Protein AF-A0A949F6E2-F1 (afdb_monomer_lite)

Structure (mmCIF, N/CA/C/O backbone):
data_AF-A0A949F6E2-F1
#
_entry.id   AF-A0A949F6E2-F1
#
loop_
_atom_site.group_PDB
_atom_site.id
_atom_site.type_symbol
_atom_site.label_atom_id
_atom_site.label_alt_id
_atom_site.label_comp_id
_atom_site.label_asym_id
_atom_site.label_entity_id
_atom_site.label_seq_id
_atom_site.pdbx_PDB_ins_code
_atom_site.Cartn_x
_atom_site.Cartn_y
_atom_site.Cartn_z
_atom_site.occupancy
_atom_site.B_iso_or_equiv
_atom_site.auth_seq_id
_atom_site.auth_comp_id
_atom_site.auth_asym_id
_atom_site.auth_atom_id
_atom_site.pdbx_PDB_model_num
ATOM 1 N N . MET A 1 1 ? -50.231 16.806 14.242 1.00 43.41 1 MET A N 1
ATOM 2 C CA . MET A 1 1 ? -48.819 17.266 14.271 1.00 43.41 1 MET A CA 1
ATOM 3 C C . MET A 1 1 ? -48.000 16.486 13.241 1.00 43.41 1 MET A C 1
ATOM 5 O O . MET A 1 1 ? -47.723 15.312 13.447 1.00 43.41 1 MET A O 1
ATOM 9 N N . ARG A 1 2 ? -47.668 17.098 12.096 1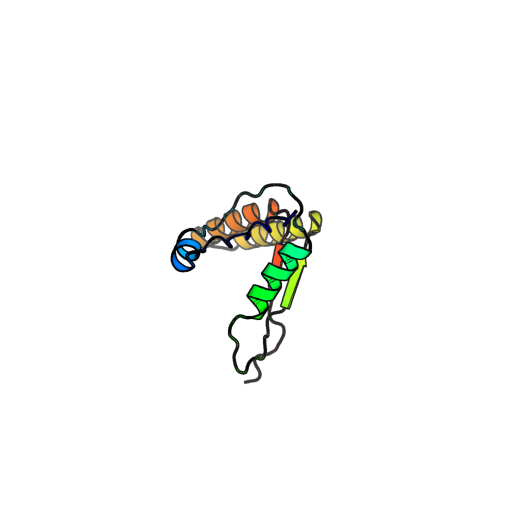.00 42.12 2 ARG A N 1
ATOM 10 C CA . ARG A 1 2 ? -46.872 16.475 11.020 1.00 42.12 2 ARG A CA 1
ATOM 11 C C . ARG A 1 2 ? -45.382 16.599 11.366 1.00 42.12 2 ARG A C 1
ATOM 13 O O . ARG A 1 2 ? -44.860 17.710 11.405 1.00 42.12 2 ARG A O 1
ATOM 20 N N . LYS A 1 3 ? -44.70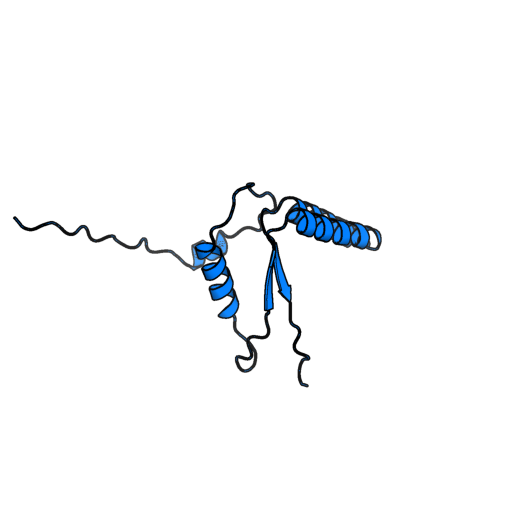0 15.479 11.633 1.00 48.75 3 LYS A N 1
ATOM 21 C CA . LYS A 1 3 ? -43.240 15.449 11.830 1.00 48.75 3 LYS A CA 1
ATOM 22 C C . LYS A 1 3 ? -42.562 15.877 10.521 1.00 48.75 3 LYS A C 1
ATOM 24 O O . LYS A 1 3 ? -42.714 15.207 9.504 1.00 48.75 3 LYS A O 1
ATOM 29 N N . LYS A 1 4 ? -41.842 17.005 10.532 1.00 47.41 4 LYS A N 1
ATOM 30 C CA . LYS A 1 4 ? -40.995 17.446 9.414 1.00 47.41 4 LYS A CA 1
ATOM 31 C C . LYS A 1 4 ? -39.827 16.464 9.282 1.00 47.41 4 LYS A C 1
ATOM 33 O O . LYS A 1 4 ? -38.881 16.519 10.059 1.00 47.41 4 LYS A O 1
ATOM 38 N N . THR A 1 5 ? -39.896 15.556 8.316 1.00 48.56 5 THR A N 1
ATOM 39 C CA . THR A 1 5 ? -38.756 14.728 7.907 1.00 48.56 5 THR A CA 1
ATOM 40 C C . THR A 1 5 ? -37.741 15.631 7.209 1.00 48.56 5 THR A C 1
ATOM 42 O O . THR A 1 5 ? -37.955 16.046 6.068 1.00 48.56 5 THR A O 1
ATOM 45 N N . GLY A 1 6 ? -36.660 15.991 7.903 1.00 48.28 6 GLY A N 1
ATOM 46 C CA . GLY A 1 6 ? -35.538 16.702 7.299 1.00 48.28 6 GLY A CA 1
ATOM 47 C C . GLY A 1 6 ? -34.939 15.850 6.183 1.00 48.28 6 GLY A C 1
ATOM 48 O O . GLY A 1 6 ? -34.381 14.789 6.446 1.00 48.28 6 GLY A O 1
ATOM 49 N N . LYS A 1 7 ? -35.080 16.291 4.928 1.00 53.41 7 LYS A N 1
ATOM 50 C CA . LYS A 1 7 ? -34.367 15.702 3.790 1.00 53.41 7 LYS A CA 1
ATOM 51 C C . LYS A 1 7 ? -32.870 15.890 4.033 1.00 53.41 7 LYS A C 1
ATOM 53 O O . LYS A 1 7 ? -32.366 17.002 3.911 1.00 53.41 7 LYS A O 1
ATOM 58 N N . THR A 1 8 ? -32.159 14.816 4.366 1.00 51.72 8 THR A N 1
ATOM 59 C CA . THR A 1 8 ? -30.695 14.790 4.327 1.00 51.72 8 THR A CA 1
ATOM 60 C C . THR A 1 8 ? -30.272 14.949 2.869 1.00 51.72 8 THR A C 1
ATOM 62 O O . THR A 1 8 ? -30.320 14.002 2.087 1.00 51.72 8 THR A O 1
ATOM 65 N N . THR A 1 9 ? -29.925 16.166 2.459 1.00 57.06 9 THR A N 1
ATOM 66 C CA . THR A 1 9 ? -29.389 16.430 1.125 1.00 57.06 9 THR A CA 1
ATOM 67 C C . THR A 1 9 ? -27.994 15.821 1.034 1.00 57.06 9 THR A C 1
ATOM 69 O O . THR A 1 9 ? -27.051 16.267 1.687 1.00 57.06 9 THR A O 1
ATOM 72 N N . ALA A 1 10 ? -27.855 14.758 0.240 1.00 64.31 10 ALA A N 1
ATOM 73 C CA . ALA A 1 10 ? -26.553 14.193 -0.081 1.00 64.31 10 ALA A CA 1
ATOM 74 C C . ALA A 1 10 ? -25.691 15.283 -0.738 1.00 64.31 10 ALA A C 1
ATOM 76 O O . ALA A 1 10 ? -26.067 15.868 -1.756 1.00 64.31 10 ALA A O 1
ATOM 77 N N . LYS A 1 11 ? -24.544 15.591 -0.130 1.00 72.38 11 LYS A N 1
ATOM 78 C CA . LYS A 1 11 ? -23.601 16.587 -0.643 1.00 72.38 11 LYS A CA 1
ATOM 79 C C . LYS A 1 11 ? -23.117 16.125 -2.022 1.00 72.38 11 LYS A C 1
ATOM 81 O O . LYS A 1 11 ? -22.501 15.067 -2.125 1.00 72.38 11 LYS A O 1
ATOM 86 N N . LYS A 1 12 ? -23.398 16.897 -3.077 1.00 79.62 12 LYS A N 1
ATOM 87 C CA . LYS A 1 12 ? -22.938 16.595 -4.441 1.00 79.62 12 LYS A CA 1
ATOM 88 C C . LYS A 1 12 ? -21.405 16.622 -4.461 1.00 79.62 12 LYS A C 1
ATOM 90 O O . LYS A 1 12 ? -20.803 17.669 -4.228 1.00 79.62 12 LYS A O 1
ATOM 95 N N . VAL A 1 13 ? -20.779 15.467 -4.681 1.00 85.75 13 VAL A N 1
ATOM 96 C CA . VAL A 1 13 ? -19.321 15.339 -4.807 1.00 85.75 13 VAL A CA 1
ATOM 97 C C . VAL A 1 13 ? -18.952 15.505 -6.275 1.00 85.75 13 VAL A C 1
ATOM 99 O O . VAL A 1 13 ? -19.443 14.771 -7.127 1.00 85.75 13 VAL A O 1
ATOM 102 N N . ASP A 1 14 ? -18.087 16.470 -6.570 1.00 94.50 14 ASP A N 1
ATOM 103 C CA . ASP A 1 14 ? -17.446 16.583 -7.879 1.00 94.50 14 ASP A CA 1
ATOM 104 C C . ASP A 1 14 ? -16.312 15.552 -7.968 1.00 94.50 14 ASP A C 1
ATOM 106 O O . ASP A 1 14 ? -15.292 15.664 -7.277 1.00 94.50 14 ASP A O 1
ATOM 110 N N . LEU A 1 15 ? -16.514 14.534 -8.807 1.00 94.50 15 LEU A N 1
ATOM 111 C CA . LEU A 1 15 ? -15.574 13.432 -8.986 1.00 94.50 15 LEU A CA 1
ATOM 112 C C . LEU A 1 15 ? -14.229 13.902 -9.553 1.00 94.50 15 LEU A C 1
ATOM 114 O O . LEU A 1 15 ? -13.180 13.462 -9.081 1.00 94.50 15 LEU A O 1
ATOM 118 N N . LEU A 1 16 ? -14.234 14.818 -10.526 1.00 96.62 16 LEU A N 1
ATOM 119 C CA . LEU A 1 16 ? -13.000 15.291 -11.151 1.00 96.62 16 LEU A CA 1
ATOM 120 C C . LEU A 1 16 ? -12.161 16.084 -10.147 1.00 96.62 16 LEU A C 1
ATOM 122 O O . LEU A 1 16 ? -10.945 15.890 -10.048 1.00 96.62 16 LEU A O 1
ATOM 126 N N . LYS A 1 17 ? -12.815 16.934 -9.351 1.00 96.19 17 LYS A N 1
ATOM 127 C CA . LYS A 1 17 ? -12.161 17.661 -8.257 1.00 96.19 17 LYS A CA 1
ATOM 128 C C . LYS A 1 17 ? -11.605 16.713 -7.192 1.00 96.19 17 LYS A C 1
ATOM 130 O O . LYS A 1 17 ? -10.493 16.930 -6.712 1.00 96.19 17 LYS A O 1
ATOM 135 N N . LEU A 1 18 ? -12.343 15.659 -6.835 1.00 95.38 18 LEU A N 1
ATOM 136 C CA . LEU A 1 18 ? -11.889 14.653 -5.870 1.00 95.38 18 LEU A CA 1
ATOM 137 C C . LEU A 1 18 ? -10.605 13.956 -6.342 1.00 95.38 18 LEU A C 1
ATOM 139 O O . LEU A 1 18 ? -9.644 13.869 -5.577 1.00 95.38 18 LEU A O 1
ATOM 143 N N . ILE A 1 19 ? -10.569 13.515 -7.604 1.00 95.88 19 ILE A N 1
ATOM 144 C CA . ILE A 1 19 ? -9.404 12.842 -8.194 1.00 95.88 19 ILE A CA 1
ATOM 145 C C . ILE A 1 19 ? -8.189 13.779 -8.216 1.00 95.88 19 ILE A C 1
ATOM 147 O O . ILE A 1 19 ? -7.110 13.382 -7.772 1.00 95.88 19 ILE A O 1
ATOM 151 N N . LYS A 1 20 ? -8.361 15.035 -8.657 1.00 96.44 20 LYS A N 1
ATOM 152 C CA . LYS A 1 20 ? -7.276 16.036 -8.715 1.00 96.44 20 LYS A CA 1
ATOM 153 C C . LYS A 1 20 ? -6.692 16.377 -7.342 1.00 96.44 20 LYS A C 1
ATOM 155 O O . LYS A 1 20 ? -5.501 16.652 -7.234 1.00 96.44 20 LYS A O 1
ATOM 160 N N . ASN A 1 21 ? -7.509 16.335 -6.291 1.00 97.00 21 ASN A N 1
ATOM 161 C CA . ASN A 1 21 ? -7.070 16.655 -4.933 1.00 97.00 21 ASN A CA 1
ATOM 162 C C . ASN A 1 21 ? -6.349 15.496 -4.222 1.00 97.00 21 ASN A C 1
ATOM 164 O O . ASN A 1 21 ? -5.766 15.709 -3.156 1.00 97.00 21 ASN A O 1
ATOM 168 N N . ARG A 1 22 ? -6.362 14.271 -4.768 1.00 96.81 22 ARG A N 1
ATOM 169 C CA . ARG A 1 22 ? -5.680 13.124 -4.154 1.00 96.81 22 ARG A CA 1
ATOM 170 C C . ARG A 1 22 ? -4.163 13.327 -4.181 1.00 96.81 22 ARG A C 1
ATOM 172 O O . ARG A 1 22 ? -3.564 13.552 -5.229 1.00 96.81 22 ARG A O 1
ATOM 179 N N . ARG A 1 23 ? -3.513 13.151 -3.030 1.00 96.50 23 ARG A N 1
ATOM 180 C CA . ARG A 1 23 ? -2.049 13.186 -2.895 1.00 96.50 23 ARG A CA 1
ATOM 181 C C . ARG A 1 23 ? -1.521 11.851 -2.389 1.00 96.50 23 ARG A C 1
ATOM 183 O O . ARG A 1 23 ? -2.214 11.123 -1.685 1.00 96.50 23 ARG A O 1
ATOM 190 N N . THR A 1 24 ? -0.278 11.538 -2.742 1.00 94.75 24 THR A N 1
ATOM 191 C CA . THR A 1 24 ? 0.462 10.443 -2.106 1.00 94.75 24 THR A CA 1
ATOM 192 C C . THR A 1 24 ? 0.894 10.898 -0.717 1.00 94.75 24 THR A C 1
ATOM 194 O O . THR A 1 24 ? 1.701 11.821 -0.591 1.00 94.75 24 THR A O 1
ATOM 197 N N . ILE A 1 25 ? 0.340 10.266 0.314 1.00 94.00 25 ILE A N 1
ATOM 198 C CA . ILE A 1 25 ? 0.645 10.542 1.720 1.00 94.00 25 ILE A CA 1
ATOM 199 C C . ILE A 1 25 ? 1.786 9.627 2.173 1.00 94.00 25 ILE A C 1
ATOM 201 O O . ILE A 1 25 ? 1.849 8.473 1.765 1.00 94.00 25 ILE A O 1
ATOM 205 N N . ARG A 1 26 ? 2.718 10.158 2.975 1.00 92.75 26 ARG A N 1
ATOM 206 C CA . ARG A 1 26 ? 3.895 9.418 3.480 1.00 92.75 26 ARG A CA 1
ATOM 207 C C . ARG A 1 26 ? 4.094 9.503 4.995 1.00 92.75 26 ARG A C 1
ATOM 209 O O . ARG A 1 26 ? 5.046 8.951 5.529 1.00 92.75 26 ARG A O 1
ATOM 216 N N . LYS A 1 27 ? 3.204 10.219 5.681 1.00 92.56 27 LYS A N 1
ATOM 217 C CA . LYS A 1 27 ? 3.155 10.339 7.139 1.00 92.56 27 LYS A CA 1
ATOM 218 C C . LYS A 1 27 ? 1.724 10.053 7.562 1.00 92.56 27 LYS A C 1
ATOM 220 O O . LYS A 1 27 ? 0.809 10.710 7.066 1.00 92.56 27 LYS A O 1
ATOM 225 N N . TYR A 1 28 ? 1.544 9.068 8.428 1.00 93.56 28 TYR A N 1
ATOM 226 C CA . TYR A 1 28 ? 0.230 8.596 8.842 1.00 93.56 28 TYR A CA 1
ATOM 227 C C . TYR A 1 28 ? 0.001 8.885 10.318 1.00 93.56 28 TYR A C 1
ATOM 229 O O . TYR A 1 28 ? 0.941 9.021 11.096 1.00 93.56 28 TYR A O 1
ATOM 237 N N . GLN A 1 29 ? -1.269 8.999 10.685 1.00 92.81 29 GLN A N 1
ATOM 238 C CA . GLN A 1 29 ? -1.662 8.977 12.085 1.00 92.81 29 GLN A CA 1
ATOM 239 C C . GLN A 1 29 ? -1.671 7.528 12.563 1.00 92.81 29 GLN A C 1
ATOM 241 O O . GLN A 1 29 ? -2.107 6.642 11.823 1.00 92.81 29 GLN A O 1
ATOM 246 N N . ASP A 1 30 ? -1.271 7.311 13.811 1.00 89.31 30 ASP A N 1
ATOM 247 C CA . ASP A 1 30 ? -1.426 6.023 14.482 1.00 89.31 30 ASP A CA 1
ATOM 248 C C . ASP A 1 30 ? -2.881 5.851 14.949 1.00 89.31 30 ASP A C 1
ATOM 250 O O . ASP A 1 30 ? -3.232 6.031 16.11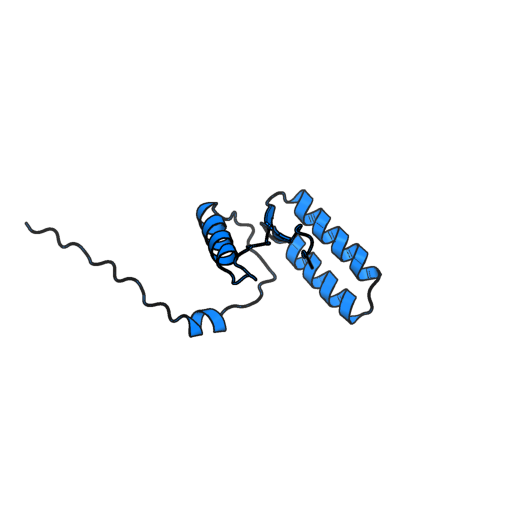4 1.00 89.31 30 ASP A O 1
ATOM 254 N N . ARG A 1 31 ? -3.781 5.641 13.981 1.00 90.31 31 ARG A N 1
ATOM 255 C CA . ARG A 1 31 ? -5.216 5.462 14.218 1.00 90.31 31 ARG A CA 1
ATOM 256 C C . ARG A 1 31 ? -5.702 4.191 13.522 1.00 90.31 31 ARG A C 1
ATOM 258 O O . ARG A 1 31 ? -5.481 4.049 12.316 1.00 90.31 31 ARG A O 1
ATOM 265 N N . PRO A 1 32 ? -6.443 3.313 14.223 1.00 88.00 32 PRO A N 1
ATOM 266 C CA . PRO A 1 32 ? -6.999 2.116 13.610 1.00 88.00 32 PRO A CA 1
ATOM 267 C C . PRO A 1 32 ? -8.040 2.466 12.541 1.00 88.00 32 PRO A C 1
ATOM 269 O O . PRO A 1 32 ? -8.848 3.387 12.690 1.00 88.00 32 PRO A O 1
ATOM 272 N N . ILE A 1 33 ? -8.050 1.688 11.459 1.00 91.94 33 ILE A N 1
ATOM 273 C CA . ILE A 1 33 ? -9.016 1.823 10.366 1.00 91.94 33 ILE A CA 1
ATOM 274 C C . ILE A 1 33 ? -10.147 0.817 10.585 1.00 91.94 33 ILE A C 1
ATOM 276 O O . ILE A 1 33 ? -9.911 -0.376 10.755 1.00 91.94 33 ILE A O 1
ATOM 280 N N . SER A 1 34 ? -11.398 1.283 10.557 1.00 94.75 34 SER A N 1
ATOM 281 C CA . SER A 1 34 ? -12.551 0.387 10.723 1.00 94.75 34 SER A CA 1
ATOM 282 C C . SER A 1 34 ? -12.675 -0.617 9.567 1.00 94.75 34 SER A C 1
ATOM 284 O O . SER A 1 34 ? -12.482 -0.260 8.400 1.00 94.75 34 SER A O 1
ATOM 286 N N . LYS A 1 35 ? -13.126 -1.842 9.872 1.00 94.62 35 LYS A N 1
ATOM 287 C CA . LYS A 1 35 ? -13.379 -2.896 8.871 1.00 94.62 35 LYS A CA 1
ATOM 288 C C . LYS A 1 35 ? -14.334 -2.442 7.762 1.00 94.62 35 LYS A C 1
ATOM 290 O O . LYS A 1 35 ? -14.123 -2.755 6.600 1.00 94.62 35 LYS A O 1
ATOM 295 N N . ARG A 1 36 ? -15.343 -1.628 8.096 1.00 97.00 36 ARG A N 1
ATOM 296 C CA . ARG A 1 36 ? -16.286 -1.059 7.117 1.00 97.00 36 ARG A CA 1
ATOM 297 C C . ARG A 1 36 ? -15.589 -0.186 6.070 1.00 97.00 36 ARG A C 1
ATOM 299 O O . ARG A 1 36 ? -15.945 -0.246 4.900 1.00 97.00 36 ARG A O 1
ATOM 306 N N . ILE A 1 37 ? -14.634 0.646 6.491 1.00 96.12 37 ILE A N 1
ATOM 307 C CA . ILE A 1 37 ? -13.866 1.497 5.571 1.00 96.12 37 ILE A CA 1
ATOM 308 C C . ILE A 1 37 ? -12.941 0.632 4.714 1.00 96.12 37 ILE A C 1
ATOM 310 O O . ILE A 1 37 ? -12.910 0.819 3.502 1.00 96.12 37 ILE A O 1
ATOM 314 N N . LEU A 1 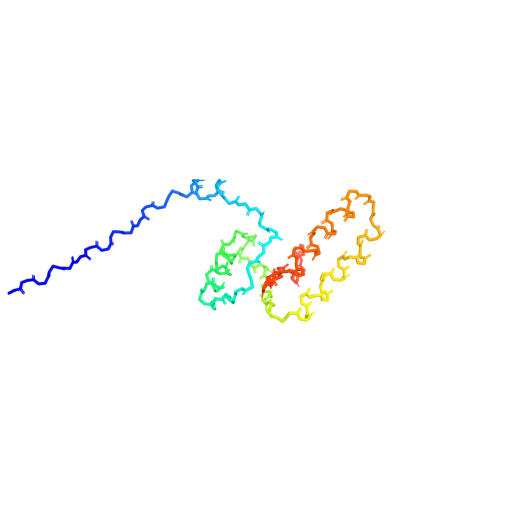38 ? -12.252 -0.340 5.320 1.00 96.00 38 LEU A N 1
ATOM 315 C CA . LEU A 1 38 ? -11.383 -1.267 4.590 1.00 96.00 38 LEU A CA 1
ATOM 316 C C . LEU A 1 38 ? -12.154 -2.037 3.516 1.00 96.00 38 LEU A C 1
ATOM 318 O O . LEU A 1 38 ? -11.735 -2.038 2.366 1.00 96.00 38 LEU A O 1
ATOM 322 N N . ASN A 1 39 ? -13.317 -2.597 3.854 1.00 96.69 39 ASN A N 1
ATOM 323 C CA . ASN A 1 39 ? -14.148 -3.324 2.896 1.00 96.69 39 ASN A CA 1
ATOM 324 C C . ASN A 1 39 ? -14.539 -2.454 1.696 1.00 96.69 39 ASN A C 1
ATOM 326 O O . ASN A 1 39 ? -14.438 -2.922 0.571 1.00 96.69 39 ASN A O 1
ATOM 330 N N . LYS A 1 40 ? -14.904 -1.181 1.911 1.00 97.75 40 LYS A N 1
ATOM 331 C CA . LYS A 1 40 ? -15.216 -0.250 0.811 1.00 97.75 40 LYS A CA 1
ATOM 332 C C . LYS A 1 40 ? -14.009 0.048 -0.081 1.00 97.75 40 LYS A C 1
ATOM 334 O O . LYS A 1 40 ? -14.165 0.206 -1.286 1.00 97.75 40 LYS A O 1
ATOM 339 N N . ILE A 1 41 ? -12.813 0.154 0.503 1.00 96.94 41 ILE A N 1
ATOM 340 C CA . ILE A 1 41 ? -11.569 0.362 -0.255 1.00 96.94 41 ILE A CA 1
ATOM 341 C C . ILE A 1 41 ? -11.269 -0.867 -1.117 1.00 96.94 41 ILE A C 1
ATOM 343 O O . ILE A 1 41 ? -10.969 -0.719 -2.299 1.00 96.94 41 ILE A O 1
ATOM 347 N N . ILE A 1 42 ? -11.374 -2.067 -0.539 1.00 97.00 42 ILE A N 1
ATOM 348 C CA . ILE A 1 42 ? -11.148 -3.321 -1.266 1.00 97.00 42 ILE A CA 1
ATOM 349 C C . ILE A 1 42 ? -12.200 -3.515 -2.358 1.00 97.00 42 ILE A C 1
ATOM 351 O O . ILE A 1 42 ? -11.832 -3.804 -3.488 1.00 97.00 42 ILE A O 1
ATOM 355 N N . GLU A 1 43 ? -13.479 -3.283 -2.065 1.00 96.81 43 GLU A N 1
ATOM 356 C CA . GLU A 1 43 ? -14.569 -3.332 -3.047 1.00 96.81 43 GLU A CA 1
ATOM 357 C C . GLU A 1 43 ? -14.294 -2.406 -4.238 1.00 96.81 43 GLU A C 1
ATOM 359 O O . GLU A 1 43 ? -14.375 -2.837 -5.385 1.00 96.81 43 GLU A O 1
ATOM 364 N N . ALA A 1 44 ? -13.879 -1.160 -3.987 1.00 96.19 44 ALA A N 1
ATOM 365 C CA . ALA A 1 44 ? -13.507 -0.238 -5.057 1.00 96.19 44 ALA A CA 1
ATOM 366 C C . ALA A 1 44 ? -12.323 -0.756 -5.898 1.00 96.19 44 ALA A C 1
ATOM 368 O O . ALA A 1 44 ? -12.303 -0.554 -7.109 1.00 96.19 44 ALA A O 1
ATOM 369 N N . GLY A 1 45 ? -11.354 -1.433 -5.272 1.00 94.81 45 GLY A N 1
ATOM 370 C CA . GLY A 1 45 ? -10.246 -2.088 -5.972 1.00 94.81 45 GLY A CA 1
ATOM 371 C C . GLY A 1 45 ? -10.687 -3.295 -6.805 1.00 94.81 45 GLY A C 1
ATOM 372 O O . GLY A 1 45 ? -10.189 -3.481 -7.912 1.00 94.81 45 GLY A O 1
ATOM 373 N N . VAL A 1 46 ? -11.645 -4.082 -6.304 1.00 94.56 46 VAL A N 1
ATOM 374 C CA . VAL A 1 46 ? -12.206 -5.258 -6.990 1.00 94.56 46 VAL A CA 1
ATOM 375 C C . VAL A 1 46 ? -12.937 -4.876 -8.274 1.00 94.56 46 VAL A C 1
ATOM 377 O O . VAL A 1 46 ? -12.871 -5.613 -9.250 1.00 94.56 46 VAL A O 1
ATOM 380 N N . TRP A 1 47 ? -13.582 -3.713 -8.305 1.00 95.31 47 TRP A N 1
ATOM 381 C CA . TRP A 1 47 ? -14.276 -3.208 -9.493 1.00 95.31 47 TRP A CA 1
ATO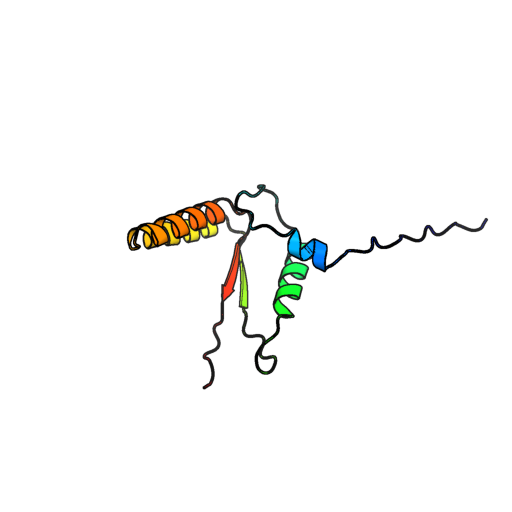M 382 C C . TRP A 1 47 ? -13.358 -2.534 -10.525 1.00 95.31 47 TRP A C 1
ATOM 384 O O . TRP A 1 47 ? -13.843 -1.932 -11.485 1.00 95.31 47 TRP A O 1
ATOM 394 N N . GLY A 1 48 ? -12.033 -2.636 -10.366 1.00 93.25 48 GLY A N 1
ATOM 395 C CA . GLY A 1 48 ? -11.100 -2.290 -11.435 1.00 93.25 48 GLY A CA 1
ATOM 396 C C . GLY A 1 48 ? -11.359 -3.127 -12.702 1.00 93.25 48 GLY A C 1
ATOM 397 O O . GLY A 1 48 ? -11.833 -4.261 -12.612 1.00 93.25 48 GLY A O 1
ATOM 398 N N . PRO A 1 49 ? -11.066 -2.610 -13.907 1.00 93.00 49 PRO A N 1
ATOM 399 C CA . PRO A 1 49 ? -11.199 -3.396 -15.131 1.00 93.00 49 PRO A CA 1
ATOM 400 C C . PRO A 1 49 ? -10.163 -4.531 -15.170 1.00 93.00 49 PRO A C 1
ATOM 402 O O . PRO A 1 49 ? -9.007 -4.348 -14.788 1.00 93.00 49 PRO A O 1
ATOM 405 N N . SER A 1 50 ? -10.560 -5.707 -15.664 1.00 90.50 50 SER A N 1
ATOM 406 C CA . SER A 1 50 ? -9.651 -6.832 -15.930 1.00 90.50 50 SER A CA 1
ATOM 407 C C . SER A 1 50 ? -9.993 -7.530 -17.239 1.00 90.50 50 SER A C 1
ATOM 409 O O . SER A 1 50 ? -11.147 -7.559 -17.667 1.00 90.50 50 SER A O 1
ATOM 411 N N . VAL A 1 51 ? -8.970 -8.117 -17.861 1.00 87.25 51 VAL A N 1
ATOM 412 C CA . VAL A 1 51 ? -9.104 -8.962 -19.053 1.00 87.25 51 VAL A CA 1
ATOM 413 C C . VAL A 1 51 ? -10.101 -10.087 -18.762 1.00 87.25 51 VAL A C 1
ATOM 415 O O . VAL A 1 51 ? -9.962 -10.777 -17.756 1.00 87.25 51 VAL A O 1
ATOM 418 N N . HIS A 1 52 ? -11.132 -10.229 -19.599 1.00 88.75 52 HIS A N 1
ATOM 419 C CA . HIS A 1 52 ? -12.222 -11.209 -19.448 1.00 88.75 52 HIS A CA 1
ATOM 420 C C . HIS A 1 52 ? -12.917 -11.221 -18.068 1.00 88.75 52 HIS A C 1
ATOM 422 O O . HIS A 1 52 ? -13.533 -12.215 -17.696 1.00 88.75 52 HIS A O 1
ATOM 428 N N . GLY A 1 53 ? -12.811 -10.146 -17.276 1.00 84.81 53 GLY A N 1
ATOM 429 C CA . GLY A 1 53 ? -13.402 -10.095 -15.935 1.00 84.81 53 GLY A CA 1
ATOM 430 C C . GLY A 1 53 ? -12.788 -11.077 -14.926 1.00 84.81 53 GLY A C 1
ATOM 431 O O . GLY A 1 53 ? -13.418 -11.368 -13.911 1.00 84.81 53 GLY A O 1
ATOM 432 N N . ILE A 1 54 ? -11.571 -11.583 -15.170 1.00 89.19 54 ILE A N 1
ATOM 433 C CA . ILE A 1 54 ? -10.929 -12.617 -14.332 1.00 89.19 54 ILE A CA 1
ATOM 434 C C . ILE A 1 54 ? -10.551 -12.146 -12.922 1.00 89.19 54 ILE A C 1
ATOM 436 O O . ILE A 1 54 ? -10.195 -12.992 -12.092 1.00 89.19 54 ILE A O 1
ATOM 440 N N . GLN A 1 55 ? -10.566 -10.824 -12.692 1.00 92.19 55 GLN A N 1
ATOM 441 C CA . GLN A 1 55 ? -10.316 -10.157 -11.408 1.00 92.19 55 GLN A CA 1
ATOM 442 C C . GLN A 1 55 ? -9.126 -10.786 -10.658 1.00 92.19 55 GLN A C 1
ATOM 444 O O . GLN A 1 55 ? -9.294 -11.391 -9.600 1.00 92.19 55 GLN A O 1
ATOM 449 N N . PRO A 1 56 ? -7.911 -10.733 -11.238 1.00 91.06 56 PRO A N 1
ATOM 450 C CA . PRO A 1 56 ? -6.800 -11.584 -10.812 1.00 91.06 56 PRO A CA 1
ATOM 451 C C . PRO A 1 56 ? -6.124 -11.095 -9.521 1.00 91.06 56 PRO A C 1
ATOM 453 O O . PRO A 1 56 ? -5.271 -11.781 -8.963 1.00 91.06 56 PRO A O 1
ATOM 456 N N . TRP A 1 57 ? -6.485 -9.903 -9.051 1.00 92.44 57 TRP A N 1
ATOM 457 C CA . TRP A 1 57 ? -5.948 -9.304 -7.838 1.00 92.44 57 TRP A CA 1
ATOM 458 C C . TRP A 1 57 ? -6.334 -10.099 -6.592 1.00 92.44 57 TRP A C 1
ATOM 460 O O . TRP A 1 57 ? -7.482 -10.490 -6.384 1.00 92.44 57 TRP A O 1
ATOM 470 N N . GLN A 1 58 ? -5.353 -10.276 -5.719 1.00 93.19 58 GLN A N 1
ATOM 471 C CA . GLN A 1 58 ? -5.517 -10.723 -4.347 1.00 93.19 58 GLN A CA 1
ATOM 472 C C . GLN A 1 58 ? -5.094 -9.580 -3.425 1.00 93.19 58 GLN A C 1
ATOM 474 O O . GLN A 1 58 ? -4.027 -8.989 -3.601 1.00 93.19 58 GLN A O 1
ATOM 479 N N . PHE A 1 59 ? -5.940 -9.265 -2.444 1.00 95.56 59 PHE A N 1
ATOM 480 C CA . PHE A 1 59 ? -5.700 -8.196 -1.477 1.00 95.56 59 PHE A CA 1
ATOM 481 C C . PHE A 1 59 ? -5.386 -8.797 -0.108 1.00 95.56 59 PHE A C 1
ATOM 483 O O . PHE A 1 59 ? -6.265 -9.356 0.547 1.00 95.56 59 PHE A O 1
ATOM 490 N N . LEU A 1 60 ? -4.142 -8.650 0.342 1.00 95.62 60 LEU A N 1
ATOM 491 C CA . LEU A 1 60 ? -3.713 -9.048 1.678 1.00 95.62 60 LEU A CA 1
ATOM 492 C C . LEU A 1 60 ? -3.675 -7.818 2.587 1.00 95.62 60 LEU A C 1
ATOM 494 O O . LEU A 1 60 ? -2.873 -6.905 2.390 1.00 95.62 60 LEU A O 1
ATOM 498 N N . VAL A 1 61 ? -4.552 -7.802 3.590 1.00 96.00 61 VAL A N 1
ATOM 499 C CA . VAL A 1 61 ? -4.636 -6.726 4.582 1.00 96.00 61 VAL A CA 1
ATOM 500 C C . VAL A 1 61 ? -3.806 -7.101 5.804 1.00 96.00 61 VAL A C 1
ATOM 502 O O . VAL A 1 61 ? -4.088 -8.093 6.470 1.00 96.00 61 VAL A O 1
ATOM 505 N N . ILE A 1 62 ? -2.801 -6.287 6.113 1.00 95.25 62 ILE A N 1
ATOM 506 C CA . ILE A 1 62 ? -1.845 -6.525 7.192 1.00 95.25 62 ILE A CA 1
ATOM 507 C C . ILE A 1 62 ? -1.953 -5.380 8.195 1.00 95.25 62 ILE A C 1
ATOM 509 O O . ILE A 1 62 ? -1.684 -4.227 7.865 1.00 95.25 62 ILE A O 1
ATOM 513 N N . ASN A 1 63 ? -2.309 -5.704 9.435 1.00 92.56 63 ASN A N 1
ATOM 514 C CA . ASN A 1 63 ? -2.347 -4.773 10.569 1.00 92.56 63 ASN A CA 1
ATOM 515 C C . ASN A 1 63 ? -1.387 -5.178 11.706 1.00 92.56 63 ASN A C 1
ATOM 517 O O . ASN A 1 63 ? -1.400 -4.573 12.773 1.00 92.56 63 ASN A O 1
ATOM 521 N N . ASN A 1 64 ? -0.550 -6.200 11.493 1.00 94.12 64 ASN A N 1
ATOM 522 C CA . ASN A 1 64 ? 0.485 -6.592 12.442 1.00 94.12 64 ASN A CA 1
ATOM 523 C C . ASN A 1 64 ? 1.698 -5.660 12.301 1.00 94.12 64 ASN A C 1
ATOM 525 O O . ASN A 1 64 ? 2.423 -5.719 11.306 1.00 94.12 64 ASN A O 1
ATOM 529 N N . ALA A 1 65 ? 1.933 -4.822 13.312 1.00 93.12 65 ALA A N 1
ATOM 530 C CA . ALA A 1 65 ? 3.005 -3.830 13.293 1.00 93.12 65 ALA A CA 1
ATOM 531 C C . ALA A 1 65 ? 4.405 -4.450 13.138 1.00 93.12 65 ALA A C 1
ATOM 533 O O . ALA A 1 65 ? 5.241 -3.893 12.432 1.00 93.12 65 ALA A O 1
ATOM 534 N N . SER A 1 66 ? 4.666 -5.606 13.758 1.00 95.50 66 SER A N 1
ATOM 535 C CA . SER A 1 66 ? 5.955 -6.301 13.625 1.00 95.50 66 SER A CA 1
ATOM 536 C C . SER A 1 66 ? 6.196 -6.731 12.176 1.00 95.50 66 SER A C 1
ATOM 538 O O . SER A 1 66 ? 7.237 -6.426 11.598 1.00 95.50 66 SER A O 1
ATOM 540 N N . PHE A 1 67 ? 5.187 -7.331 11.542 1.00 96.38 67 PHE A N 1
ATOM 541 C CA . PHE A 1 67 ? 5.283 -7.758 10.147 1.00 96.38 67 PHE A CA 1
ATOM 542 C C . PHE A 1 67 ? 5.485 -6.577 9.187 1.00 96.38 67 PHE A C 1
ATOM 544 O O . PHE A 1 67 ? 6.310 -6.649 8.280 1.00 96.38 67 PHE A O 1
ATOM 551 N N . ILE A 1 68 ? 4.784 -5.459 9.404 1.00 96.19 68 ILE A N 1
ATOM 552 C CA . ILE A 1 68 ? 4.961 -4.235 8.603 1.00 96.19 68 ILE A CA 1
ATOM 553 C C . ILE A 1 68 ? 6.405 -3.715 8.702 1.00 96.19 68 ILE A C 1
ATOM 555 O O . ILE A 1 68 ? 7.000 -3.346 7.685 1.00 96.19 68 ILE A O 1
ATOM 559 N N . LYS A 1 69 ? 6.999 -3.734 9.903 1.00 96.00 69 LYS A N 1
ATOM 560 C CA . LYS A 1 69 ? 8.407 -3.357 10.107 1.00 96.00 69 LYS A CA 1
ATOM 561 C C . LYS A 1 69 ? 9.364 -4.299 9.377 1.00 96.00 69 LYS A C 1
ATOM 563 O O . LYS A 1 69 ? 10.329 -3.829 8.779 1.00 96.00 69 LYS A O 1
ATOM 568 N N . GLU A 1 70 ? 9.098 -5.603 9.375 1.00 97.19 70 GLU A N 1
ATOM 569 C CA . GLU A 1 70 ? 9.906 -6.566 8.612 1.00 97.19 70 GLU A CA 1
ATOM 570 C C . GLU A 1 70 ? 9.842 -6.303 7.101 1.00 97.19 70 GLU A C 1
ATOM 572 O O . GLU A 1 70 ? 10.880 -6.282 6.437 1.00 97.19 70 GLU A O 1
ATOM 577 N N . VAL A 1 71 ? 8.663 -5.986 6.554 1.00 96.75 71 VAL A N 1
ATOM 578 C CA . VAL A 1 71 ? 8.532 -5.584 5.141 1.00 96.75 71 VAL A CA 1
ATOM 579 C C . VAL A 1 71 ? 9.386 -4.348 4.837 1.00 96.75 71 VAL A C 1
ATOM 581 O O . VAL A 1 71 ? 10.106 -4.327 3.836 1.00 96.75 71 VAL A O 1
ATOM 584 N N . ALA A 1 72 ? 9.363 -3.333 5.706 1.00 96.69 72 ALA A N 1
ATOM 585 C CA . ALA A 1 72 ? 10.196 -2.144 5.540 1.00 96.69 72 ALA A CA 1
ATOM 586 C C . ALA A 1 72 ? 11.700 -2.479 5.571 1.00 96.69 72 ALA A C 1
ATOM 588 O O . ALA A 1 72 ? 12.450 -1.995 4.722 1.00 96.69 72 ALA A O 1
ATOM 589 N N . LYS A 1 73 ? 12.145 -3.357 6.480 1.00 97.31 73 LYS A N 1
ATOM 590 C CA . LYS A 1 73 ? 13.545 -3.818 6.536 1.00 97.31 73 LYS A CA 1
ATOM 591 C C . LYS A 1 73 ? 13.977 -4.525 5.252 1.00 97.31 73 LYS A C 1
ATOM 593 O O . LYS A 1 73 ? 15.096 -4.305 4.795 1.00 97.31 73 LYS A O 1
ATOM 598 N N . ILE A 1 74 ? 13.112 -5.344 4.650 1.00 96.94 74 ILE A N 1
ATOM 599 C CA . ILE A 1 74 ? 13.409 -6.005 3.368 1.00 96.94 74 ILE A CA 1
ATOM 600 C C . ILE A 1 74 ? 13.651 -4.961 2.269 1.00 96.94 74 ILE A C 1
ATOM 602 O O . ILE A 1 74 ? 14.585 -5.109 1.480 1.00 96.94 74 ILE A O 1
ATOM 606 N N . LEU A 1 75 ? 12.845 -3.896 2.223 1.00 96.00 75 LEU A N 1
ATOM 607 C CA . LEU A 1 75 ? 13.031 -2.815 1.251 1.00 96.00 75 LEU A CA 1
ATOM 608 C C . LEU A 1 75 ? 14.339 -2.050 1.470 1.00 96.00 75 LEU A C 1
ATOM 610 O O . LEU A 1 75 ? 15.021 -1.766 0.490 1.00 96.00 75 LEU A O 1
ATOM 614 N N . LEU A 1 76 ? 14.714 -1.778 2.724 1.00 96.38 76 LEU A N 1
ATOM 615 C CA . LEU A 1 76 ? 15.999 -1.147 3.058 1.00 96.38 76 LEU A CA 1
ATOM 616 C C . LEU A 1 76 ? 17.192 -2.027 2.672 1.00 96.38 76 LEU A C 1
ATOM 618 O O . LEU A 1 76 ? 18.180 -1.540 2.142 1.00 96.38 76 LEU A O 1
ATOM 622 N N . ARG A 1 77 ? 17.110 -3.346 2.883 1.00 96.88 77 ARG A N 1
ATOM 623 C CA . ARG A 1 77 ? 18.173 -4.260 2.427 1.00 96.88 77 ARG A CA 1
ATOM 624 C C . ARG A 1 77 ? 18.325 -4.205 0.907 1.00 96.88 77 ARG A C 1
ATOM 626 O O . ARG A 1 77 ? 19.431 -4.027 0.412 1.00 96.88 77 ARG A O 1
ATOM 633 N N . ARG A 1 78 ? 17.205 -4.265 0.178 1.00 95.62 78 ARG A N 1
ATOM 634 C CA . ARG A 1 78 ? 17.190 -4.167 -1.290 1.00 95.62 78 ARG A CA 1
ATOM 635 C C . ARG A 1 78 ? 17.644 -2.807 -1.814 1.00 95.62 78 ARG A C 1
ATOM 637 O O . ARG A 1 78 ? 18.131 -2.745 -2.936 1.00 95.62 78 ARG A O 1
ATOM 644 N N . SER A 1 79 ? 17.477 -1.724 -1.056 1.00 96.19 79 SER A N 1
ATOM 645 C CA . SER A 1 79 ? 17.911 -0.388 -1.482 1.00 96.19 79 SER A CA 1
ATOM 646 C C . SER A 1 79 ? 19.433 -0.262 -1.543 1.00 96.19 79 SER A C 1
ATOM 648 O O . SER A 1 79 ? 19.954 0.476 -2.383 1.00 96.19 79 SER A O 1
ATOM 650 N N . MET A 1 80 ? 20.157 -1.033 -0.725 1.00 94.69 80 MET A N 1
ATOM 651 C CA . MET A 1 80 ? 21.621 -1.058 -0.741 1.00 94.69 80 MET A CA 1
ATOM 652 C C . MET A 1 80 ? 22.181 -1.599 -2.061 1.00 94.69 80 MET A C 1
ATOM 654 O O . MET A 1 80 ? 23.215 -1.120 -2.517 1.00 94.69 80 MET A O 1
ATOM 658 N N . GLU A 1 81 ? 21.454 -2.514 -2.704 1.00 95.94 81 GLU A N 1
ATOM 659 C CA . GLU A 1 81 ? 21.791 -3.131 -3.996 1.00 95.94 81 GLU A CA 1
ATOM 660 C C . GLU A 1 81 ? 21.438 -2.247 -5.207 1.00 95.94 81 GLU A C 1
ATOM 662 O O . GLU A 1 81 ? 21.623 -2.659 -6.353 1.00 95.94 81 GLU A O 1
ATOM 667 N N . LYS A 1 82 ? 20.859 -1.058 -4.991 1.00 95.88 82 LYS A N 1
ATOM 668 C CA . LYS A 1 82 ? 20.444 -0.148 -6.067 1.00 95.88 82 LYS A CA 1
ATOM 669 C C . LYS A 1 82 ? 21.378 1.048 -6.196 1.00 95.88 82 LYS A C 1
ATOM 671 O O . LYS A 1 82 ? 21.907 1.561 -5.212 1.00 95.88 82 LYS A O 1
ATOM 676 N N . GLU A 1 83 ? 21.461 1.539 -7.429 1.00 96.00 83 GLU A N 1
ATOM 677 C CA . GLU A 1 83 ? 21.988 2.860 -7.771 1.00 96.00 83 GLU A CA 1
ATOM 678 C C . GLU A 1 83 ? 21.283 3.976 -6.986 1.00 96.00 83 GLU A C 1
ATOM 680 O O . GLU A 1 83 ? 20.168 3.802 -6.482 1.00 96.00 83 GLU A O 1
ATOM 685 N N . ILE A 1 84 ? 21.902 5.158 -6.942 1.00 95.38 84 ILE A N 1
ATOM 686 C CA . ILE A 1 84 ? 21.496 6.296 -6.096 1.00 95.38 84 ILE A CA 1
ATOM 687 C C . ILE A 1 84 ? 19.993 6.606 -6.196 1.00 95.38 84 ILE A C 1
ATOM 689 O O . ILE A 1 84 ? 19.304 6.690 -5.178 1.00 95.38 84 ILE A O 1
ATOM 693 N N . ALA A 1 85 ? 19.457 6.729 -7.414 1.00 95.06 85 ALA A N 1
ATOM 694 C CA . ALA A 1 85 ? 18.043 7.044 -7.620 1.00 95.06 85 ALA A CA 1
ATOM 695 C C . ALA A 1 85 ? 17.108 5.942 -7.083 1.00 95.06 85 ALA A C 1
ATOM 697 O O . ALA A 1 85 ? 16.091 6.234 -6.448 1.00 95.06 85 ALA A O 1
ATOM 698 N N . GLY A 1 86 ? 17.466 4.672 -7.299 1.00 94.62 86 GLY A N 1
ATOM 699 C CA . GLY A 1 86 ? 16.702 3.527 -6.806 1.00 94.62 86 GLY A CA 1
ATOM 700 C C . GLY A 1 86 ? 16.762 3.407 -5.285 1.00 94.62 86 GLY A C 1
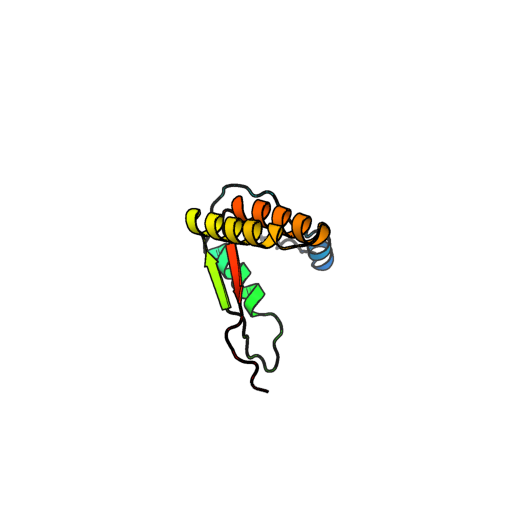ATOM 701 O O . GLY A 1 86 ? 15.741 3.127 -4.653 1.00 94.62 86 GLY A O 1
ATOM 702 N N . ARG A 1 87 ? 17.926 3.693 -4.692 1.00 95.50 87 ARG A N 1
ATOM 703 C CA . ARG A 1 87 ? 18.112 3.715 -3.240 1.00 95.50 87 ARG A CA 1
ATOM 704 C C . ARG A 1 87 ? 17.221 4.764 -2.577 1.00 95.50 87 ARG A C 1
ATOM 706 O O . ARG A 1 87 ? 16.438 4.413 -1.701 1.00 95.50 87 ARG A O 1
ATOM 713 N N . ILE A 1 88 ? 17.249 6.010 -3.060 1.00 94.56 88 ILE A N 1
ATOM 714 C CA . ILE A 1 88 ? 16.423 7.111 -2.525 1.00 94.56 88 ILE A CA 1
ATOM 715 C C . ILE A 1 88 ? 14.931 6.746 -2.540 1.00 94.56 88 ILE A C 1
ATOM 717 O O . ILE A 1 88 ? 14.211 6.969 -1.560 1.00 94.56 88 ILE A O 1
ATOM 721 N N . LEU A 1 89 ? 14.456 6.169 -3.647 1.00 93.94 89 LEU A N 1
ATOM 722 C CA . LEU A 1 89 ? 13.059 5.764 -3.787 1.00 93.94 89 LEU A CA 1
ATOM 723 C C . LEU A 1 89 ? 12.675 4.664 -2.788 1.00 93.94 89 LEU A C 1
ATOM 725 O O . LEU A 1 89 ? 11.623 4.749 -2.143 1.00 93.94 89 LEU A O 1
ATOM 729 N N . LEU A 1 90 ? 13.510 3.631 -2.666 1.00 95.50 90 LEU A N 1
ATOM 730 C CA . LEU A 1 90 ? 13.252 2.505 -1.773 1.00 95.50 90 LEU A CA 1
ATOM 731 C C . LEU A 1 90 ? 13.354 2.902 -0.300 1.00 95.50 90 LEU A C 1
ATOM 733 O O . LEU A 1 90 ? 12.471 2.523 0.467 1.00 95.50 90 LEU A O 1
ATOM 737 N N . ASP A 1 91 ? 14.319 3.737 0.080 1.00 95.56 91 ASP A N 1
ATOM 738 C CA . ASP A 1 91 ? 14.450 4.244 1.451 1.00 95.56 91 ASP A CA 1
ATOM 739 C C . ASP A 1 91 ? 13.227 5.082 1.846 1.00 95.56 91 ASP A C 1
ATOM 741 O O . ASP A 1 91 ? 12.642 4.907 2.919 1.00 95.56 91 ASP A O 1
ATOM 745 N N . SER A 1 92 ? 12.766 5.958 0.946 1.00 94.12 92 SER A N 1
ATOM 746 C CA . SER A 1 92 ? 11.548 6.748 1.163 1.00 94.12 92 SER A CA 1
ATOM 747 C C . SER A 1 92 ? 10.305 5.859 1.320 1.00 94.12 92 SER A C 1
ATOM 749 O O . SER A 1 92 ? 9.442 6.112 2.171 1.00 94.12 92 SER A O 1
ATOM 751 N N . THR A 1 93 ? 10.219 4.789 0.527 1.00 95.31 93 THR A N 1
ATOM 752 C CA . THR A 1 93 ? 9.103 3.835 0.563 1.00 95.31 93 THR A CA 1
ATOM 753 C C . THR A 1 93 ? 9.129 3.001 1.841 1.00 95.31 93 THR A C 1
ATOM 755 O O . THR A 1 93 ? 8.097 2.870 2.500 1.00 95.31 93 THR A O 1
ATOM 758 N N . ALA A 1 94 ? 10.299 2.507 2.248 1.00 96.25 94 ALA A N 1
ATOM 759 C CA . ALA A 1 94 ? 10.471 1.759 3.486 1.00 96.25 94 ALA A CA 1
ATOM 760 C C . ALA A 1 94 ? 10.069 2.597 4.704 1.00 96.25 94 ALA A C 1
ATOM 762 O O . ALA A 1 94 ? 9.277 2.143 5.528 1.00 96.25 94 ALA A O 1
ATOM 763 N N . ASN A 1 95 ? 10.515 3.855 4.766 1.00 94.75 95 ASN A N 1
ATOM 764 C CA . ASN A 1 95 ? 10.129 4.783 5.830 1.00 94.75 95 ASN A CA 1
ATOM 765 C C . ASN A 1 95 ? 8.618 5.057 5.857 1.00 94.75 95 ASN A C 1
ATOM 767 O O . ASN A 1 95 ? 8.025 5.189 6.929 1.00 94.75 95 ASN A O 1
ATOM 771 N N . THR A 1 96 ? 7.977 5.117 4.688 1.00 95.50 96 THR A N 1
ATOM 772 C CA . THR A 1 96 ? 6.522 5.292 4.587 1.00 95.50 96 THR A CA 1
ATOM 773 C C . THR A 1 96 ? 5.773 4.072 5.126 1.00 95.50 96 THR A C 1
ATOM 775 O O . THR A 1 96 ? 4.816 4.229 5.883 1.00 95.50 96 THR A O 1
ATOM 778 N N . ILE A 1 97 ? 6.211 2.864 4.760 1.00 95.44 97 ILE A N 1
ATOM 779 C CA . ILE A 1 97 ? 5.597 1.602 5.198 1.00 95.44 97 ILE A CA 1
ATOM 780 C C . ILE A 1 97 ? 5.804 1.389 6.697 1.00 95.44 97 ILE A C 1
ATOM 782 O O . ILE A 1 97 ? 4.856 1.043 7.391 1.00 95.44 97 ILE A O 1
ATOM 786 N N . ASN A 1 98 ? 7.004 1.666 7.209 1.00 93.88 98 ASN A N 1
ATOM 787 C CA . ASN A 1 98 ? 7.355 1.478 8.617 1.00 93.88 98 ASN A CA 1
ATOM 788 C C . ASN A 1 98 ? 6.441 2.248 9.587 1.00 93.88 98 ASN A C 1
ATOM 790 O O . ASN A 1 98 ? 6.232 1.811 10.714 1.00 93.88 98 ASN A O 1
ATOM 794 N N . ASN A 1 99 ? 5.900 3.387 9.146 1.00 90.00 99 ASN A N 1
ATOM 795 C CA . ASN A 1 99 ? 5.026 4.249 9.942 1.00 90.00 99 ASN A CA 1
ATOM 796 C C . ASN A 1 99 ? 3.537 4.109 9.572 1.00 90.00 99 ASN A C 1
ATOM 798 O O . ASN A 1 99 ? 2.716 4.915 10.012 1.00 90.00 99 ASN A O 1
ATOM 802 N N . ALA A 1 100 ? 3.174 3.149 8.717 1.00 93.25 100 ALA A N 1
ATOM 803 C CA . ALA A 1 100 ? 1.791 2.937 8.315 1.00 93.25 100 ALA A CA 1
ATOM 804 C C . ALA A 1 100 ? 1.048 2.076 9.357 1.00 93.25 100 ALA A C 1
ATOM 806 O O . ALA A 1 100 ? 1.554 1.021 9.739 1.00 93.25 100 ALA A O 1
ATOM 807 N N . PRO A 1 101 ? -0.176 2.455 9.774 1.00 92.94 101 PRO A N 1
ATOM 808 C CA . PRO A 1 101 ? -0.971 1.652 10.710 1.00 92.94 101 PRO A CA 1
ATOM 809 C C . PRO A 1 101 ? -1.511 0.357 10.077 1.00 92.94 101 PRO A C 1
ATOM 811 O O . PRO A 1 101 ? -1.986 -0.538 10.772 1.00 92.94 101 PRO A O 1
ATOM 814 N N . LEU A 1 102 ? -1.497 0.275 8.744 1.00 95.38 102 LEU A N 1
ATOM 815 C CA . LEU A 1 102 ? -2.001 -0.847 7.968 1.00 95.38 102 LEU A CA 1
ATOM 816 C C . LEU A 1 102 ? -1.335 -0.856 6.591 1.00 95.38 102 LEU A C 1
ATOM 818 O O . LEU A 1 102 ? -1.151 0.197 5.977 1.00 95.38 102 LEU A O 1
ATOM 822 N N . LEU A 1 103 ? -1.029 -2.050 6.092 1.00 95.81 103 LEU A N 1
ATOM 823 C CA . LEU A 1 103 ? -0.512 -2.283 4.750 1.00 95.81 103 LEU A CA 1
ATOM 824 C C . LEU A 1 103 ? -1.516 -3.132 3.961 1.00 95.81 103 LEU A C 1
ATOM 826 O O . LEU A 1 103 ? -1.949 -4.181 4.430 1.00 95.81 103 LEU A O 1
ATOM 830 N N . ILE A 1 104 ? -1.877 -2.682 2.759 1.00 97.00 104 ILE A N 1
ATOM 831 C CA . ILE A 1 104 ? -2.603 -3.499 1.780 1.00 97.00 104 ILE A CA 1
ATOM 832 C C . ILE A 1 104 ? -1.586 -3.929 0.731 1.00 97.00 104 ILE A C 1
ATOM 834 O O . ILE A 1 104 ? -1.134 -3.105 -0.065 1.00 97.00 104 ILE A O 1
ATOM 838 N N . ALA A 1 105 ? -1.209 -5.203 0.745 1.00 95.75 105 ALA A N 1
ATOM 839 C CA . ALA A 1 105 ? -0.401 -5.790 -0.311 1.00 95.75 105 ALA A CA 1
ATOM 840 C C . ALA A 1 105 ? -1.328 -6.328 -1.405 1.00 95.75 105 ALA A C 1
ATOM 842 O O . ALA A 1 105 ? -2.272 -7.067 -1.122 1.00 95.75 105 ALA A O 1
ATOM 843 N N . VAL A 1 106 ? -1.058 -5.942 -2.650 1.00 95.38 106 VAL A N 1
ATOM 844 C CA . VAL A 1 106 ? -1.792 -6.420 -3.824 1.00 95.38 106 VAL A CA 1
ATOM 845 C C . VAL A 1 106 ? -0.855 -7.298 -4.628 1.00 95.38 106 VAL A C 1
ATOM 847 O O . VAL A 1 106 ? 0.247 -6.873 -4.972 1.00 95.38 106 VAL A O 1
ATOM 850 N N . TYR A 1 107 ? -1.284 -8.519 -4.908 1.00 93.06 107 TYR A N 1
ATOM 851 C CA . TYR A 1 107 ? -0.513 -9.470 -5.697 1.00 93.06 107 TYR A CA 1
ATOM 852 C C . TYR A 1 107 ? -1.428 -10.223 -6.657 1.00 93.06 107 TYR A C 1
ATOM 854 O O . TYR A 1 107 ? -2.652 -10.197 -6.531 1.00 93.06 107 TYR A O 1
ATOM 862 N N . ASN A 1 108 ? -0.822 -10.871 -7.642 1.00 89.75 108 ASN A N 1
ATOM 863 C CA . ASN A 1 108 ? -1.497 -11.762 -8.567 1.00 89.75 108 ASN A CA 1
ATOM 864 C C . ASN A 1 108 ? -0.753 -13.099 -8.537 1.00 89.75 108 ASN A C 1
ATOM 866 O O . ASN A 1 108 ? 0.466 -13.111 -8.689 1.00 89.75 108 ASN A O 1
ATOM 870 N N . ASN A 1 109 ? -1.479 -14.193 -8.309 1.00 73.38 109 ASN A N 1
ATOM 871 C CA . ASN A 1 109 ? -0.929 -15.551 -8.289 1.00 73.38 109 ASN A CA 1
ATOM 872 C C . ASN A 1 109 ? -1.443 -16.415 -9.452 1.00 73.38 109 ASN A C 1
ATOM 874 O O . ASN A 1 109 ? -1.187 -17.614 -9.496 1.00 73.38 109 ASN A O 1
ATOM 878 N N . LYS A 1 110 ? -2.220 -15.839 -10.376 1.00 64.88 110 LYS A N 1
ATOM 879 C CA . LYS A 1 110 ? -2.630 -16.549 -11.585 1.00 64.88 110 LYS A CA 1
ATOM 880 C C . LYS A 1 110 ? -1.505 -16.415 -12.601 1.00 64.88 110 LYS A C 1
ATOM 882 O O . LYS A 1 110 ? -1.159 -15.295 -12.985 1.00 64.88 110 LYS A O 1
ATOM 887 N N . GLU A 1 111 ? -0.952 -17.548 -13.030 1.00 61.41 111 GLU A N 1
ATOM 888 C CA . GLU A 1 111 ? -0.177 -17.586 -14.265 1.00 61.41 111 GLU A CA 1
ATOM 889 C C . GLU A 1 111 ? -1.028 -16.942 -15.361 1.00 61.41 111 GLU A C 1
ATOM 891 O O . GLU A 1 111 ? -2.230 -17.206 -15.471 1.00 61.41 111 GLU A O 1
ATOM 896 N N . VAL A 1 112 ? -0.433 -16.028 -16.124 1.00 57.38 112 VAL A N 1
ATOM 897 C CA . VAL A 1 112 ? -1.078 -15.519 -17.331 1.00 57.38 112 VAL A CA 1
ATOM 898 C C . VAL A 1 112 ? -1.186 -16.726 -18.248 1.00 57.38 112 VAL A C 1
ATOM 900 O O . VAL A 1 112 ? -0.186 -17.127 -18.839 1.00 57.38 112 VAL A O 1
ATOM 903 N N . VAL A 1 113 ? -2.364 -17.351 -18.293 1.00 53.12 113 VAL A N 1
ATOM 904 C CA . VAL A 1 113 ? -2.662 -18.391 -19.277 1.00 53.12 113 VAL A CA 1
ATOM 905 C C . VAL A 1 113 ? -2.473 -17.713 -20.631 1.00 53.12 113 VAL A C 1
ATOM 907 O O . VAL A 1 113 ? -3.212 -16.783 -20.959 1.00 53.12 113 VAL A O 1
ATOM 910 N N . LYS A 1 114 ? -1.375 -18.072 -21.301 1.00 50.31 114 LYS A N 1
ATOM 911 C CA . LYS A 1 114 ? -1.002 -17.569 -22.623 1.00 50.31 114 LYS A CA 1
ATOM 912 C C . LYS A 1 114 ? -1.958 -18.097 -23.679 1.00 50.31 114 LYS A C 1
ATOM 914 O O . LYS A 1 114 ? -2.390 -19.261 -23.535 1.00 50.31 114 LYS A O 1
#

Secondary structure (DSSP, 8-state):
--------------HHHHHHH--------S-PPPHHHHHHHHHHHHTS--GGG---EEEEEE--HHHHHHHHHHHHHHHHTS-HHHHHHHHHHHHHHHT-S-EEEEEE-S----

Sequence (114 aa):
MRKKTGKTTAKKVDLLKLIKNRRTIRKYQDRPISKRILNKIIEAGVWGPSVHGIQPWQFLVINNASFIKEVAKILLRRSMEKEIAGRILLDSTANTINNAPLLIAVYNNKEVVK

pLDDT: mean 88.44, std 14.62, range [42.12, 97.75]

Radius of gyration: 19.91 Å; chains: 1; bounding box: 71×36×37 Å

Foldseek 3Di:
DDPPDPPPPDDDDDPVVVVVPDDDDQADDLDDDDPVVVVVVVVVVQPDDDDVSPSQKDKDKDQPLVVLLVVLVVLQVVLVVDDPVSNVVSPSVSSSSNNDNMDIDIDGPDDPPD